Protein AF-A0A936G512-F1 (afdb_monomer_lite)

Secondary structure (DSSP, 8-state):
--B--HHHHHHHHHT-TT--GGGSHHHHHHHHTTT-EEEEEEETTTEEEEEEEEE-GGG-EEEE--S-EE-THHHHHHHHHHHHTT------

Structure (mmCIF, N/CA/C/O backbone):
data_AF-A0A936G512-F1
#
_entry.id   AF-A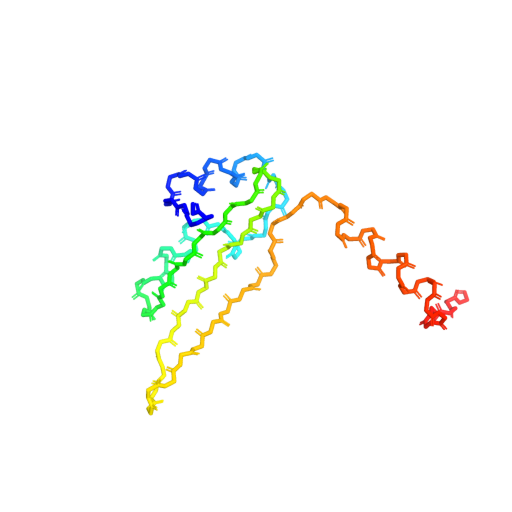0A936G512-F1
#
loop_
_atom_site.group_PDB
_atom_site.id
_atom_site.type_symbol
_atom_site.label_atom_id
_atom_site.label_alt_id
_atom_site.label_comp_id
_atom_site.label_asym_id
_atom_site.label_entity_id
_atom_site.label_seq_id
_atom_site.pdbx_PDB_ins_code
_atom_site.Cartn_x
_atom_site.Cartn_y
_atom_site.Cartn_z
_atom_site.occupancy
_atom_site.B_iso_or_equiv
_atom_site.auth_seq_id
_atom_site.auth_comp_id
_atom_site.auth_asym_id
_atom_site.auth_atom_id
_atom_site.pdbx_PDB_model_num
ATOM 1 N N . MET A 1 1 ? 7.918 15.849 -1.666 1.00 60.41 1 MET A N 1
ATOM 2 C CA . MET A 1 1 ? 7.329 14.857 -0.739 1.00 60.41 1 MET A CA 1
ATOM 3 C C . MET A 1 1 ? 7.291 13.529 -1.473 1.00 60.41 1 MET A C 1
ATOM 5 O O . MET A 1 1 ? 6.883 13.558 -2.623 1.00 60.41 1 MET A O 1
ATOM 9 N N . PRO A 1 2 ? 7.762 12.420 -0.880 1.00 85.44 2 PRO A N 1
ATOM 10 C CA . PRO A 1 2 ? 7.785 11.116 -1.549 1.00 85.44 2 PRO A CA 1
ATOM 11 C C . PRO A 1 2 ? 6.409 10.436 -1.600 1.00 85.44 2 PRO A C 1
ATOM 13 O O . PRO A 1 2 ? 6.279 9.420 -2.267 1.00 85.44 2 PRO A O 1
ATOM 16 N N . GLU A 1 3 ? 5.400 10.960 -0.890 1.00 96.12 3 GLU A N 1
ATOM 17 C CA . GLU A 1 3 ? 4.029 10.446 -0.959 1.00 96.12 3 GLU A CA 1
ATOM 18 C C . GLU A 1 3 ? 3.374 10.801 -2.293 1.00 96.12 3 GLU A C 1
ATOM 20 O O . GLU A 1 3 ? 3.433 11.953 -2.728 1.00 96.12 3 GLU A O 1
ATOM 25 N N . VAL A 1 4 ? 2.754 9.805 -2.924 1.00 97.31 4 VAL A N 1
ATOM 26 C CA . VAL A 1 4 ? 2.161 9.908 -4.260 1.00 97.31 4 VAL A CA 1
ATOM 27 C C . VAL A 1 4 ? 0.690 9.495 -4.263 1.00 97.31 4 VAL A C 1
ATOM 29 O O . VAL A 1 4 ? 0.219 8.779 -3.373 1.00 97.31 4 VAL A O 1
ATOM 32 N N . SER A 1 5 ? -0.050 9.941 -5.280 1.00 97.62 5 SER A N 1
ATOM 33 C CA . SER A 1 5 ? -1.454 9.563 -5.460 1.00 97.62 5 SER A CA 1
ATOM 34 C C . SER A 1 5 ? -1.606 8.089 -5.870 1.00 97.62 5 SER A C 1
ATOM 36 O O . SER A 1 5 ? -0.642 7.433 -6.262 1.00 97.62 5 SER A O 1
ATOM 38 N N . LEU A 1 6 ? -2.830 7.547 -5.807 1.00 97.75 6 LEU A N 1
ATOM 39 C CA . LEU A 1 6 ? -3.126 6.212 -6.352 1.00 97.75 6 LEU A CA 1
ATOM 40 C C . LEU A 1 6 ? -2.791 6.128 -7.849 1.00 97.75 6 LEU A C 1
ATOM 42 O O . LEU A 1 6 ? -2.248 5.123 -8.293 1.00 97.75 6 LEU A O 1
ATOM 46 N N . THR A 1 7 ? -3.090 7.180 -8.612 1.00 97.94 7 THR A N 1
ATOM 47 C CA . THR A 1 7 ? -2.807 7.232 -10.051 1.00 97.94 7 THR A CA 1
ATOM 48 C C . THR A 1 7 ? -1.308 7.154 -10.318 1.00 97.94 7 THR A C 1
ATOM 50 O O . THR A 1 7 ? -0.870 6.308 -11.093 1.00 97.94 7 THR A O 1
ATOM 53 N N . ASP A 1 8 ? -0.518 7.974 -9.624 1.00 97.19 8 ASP A N 1
ATOM 54 C CA . ASP A 1 8 ? 0.944 7.991 -9.769 1.00 97.19 8 ASP A CA 1
ATOM 55 C C . ASP A 1 8 ? 1.570 6.672 -9.299 1.00 97.19 8 ASP A C 1
ATOM 57 O O . ASP A 1 8 ? 2.515 6.167 -9.901 1.00 97.19 8 ASP A O 1
ATOM 61 N N . TRP A 1 9 ? 1.015 6.076 -8.242 1.00 97.44 9 TRP A N 1
ATOM 62 C CA . TRP A 1 9 ? 1.424 4.759 -7.772 1.00 97.44 9 TRP A CA 1
ATOM 63 C C . TRP A 1 9 ? 1.140 3.663 -8.797 1.00 97.44 9 TRP A C 1
ATOM 65 O O . TRP A 1 9 ? 2.004 2.834 -9.054 1.00 97.44 9 TRP A O 1
ATOM 75 N N . ASN A 1 10 ? -0.042 3.661 -9.411 1.00 96.94 10 ASN A N 1
ATOM 76 C CA . ASN A 1 10 ? -0.392 2.681 -10.436 1.00 96.94 10 ASN A CA 1
ATOM 77 C C . ASN A 1 10 ? 0.491 2.835 -11.680 1.00 96.94 10 ASN A C 1
ATOM 79 O O . ASN A 1 10 ? 0.898 1.828 -12.258 1.00 96.94 10 ASN A O 1
ATOM 83 N N . GLN A 1 11 ? 0.848 4.071 -12.045 1.00 96.12 11 GLN A N 1
ATOM 84 C CA . GLN A 1 11 ? 1.835 4.329 -13.091 1.00 96.12 11 GLN A CA 1
ATOM 85 C C . GLN A 1 11 ? 3.199 3.735 -12.714 1.00 96.12 11 GLN A C 1
ATOM 87 O O . GLN A 1 11 ? 3.755 2.959 -13.486 1.00 96.12 11 GLN A O 1
ATOM 92 N N . PHE A 1 12 ? 3.695 4.007 -11.505 1.00 95.19 12 PHE A N 1
ATOM 93 C CA . PHE A 1 12 ? 4.947 3.435 -11.002 1.00 95.19 12 PHE A CA 1
ATOM 94 C C . PHE A 1 12 ? 4.932 1.895 -10.989 1.00 95.19 12 PHE A C 1
ATOM 96 O O . PHE A 1 12 ? 5.889 1.256 -11.422 1.00 95.19 12 PHE A O 1
ATOM 103 N N . ILE A 1 13 ? 3.840 1.280 -10.531 1.00 95.12 13 ILE A N 1
ATOM 104 C CA . ILE A 1 13 ? 3.679 -0.179 -10.498 1.00 95.12 13 ILE A CA 1
ATOM 105 C C . ILE A 1 13 ? 3.647 -0.780 -11.906 1.00 95.12 13 ILE A C 1
ATOM 107 O O . ILE A 1 13 ? 4.170 -1.878 -12.096 1.00 95.12 13 ILE A O 1
ATOM 111 N N . SER A 1 14 ? 3.091 -0.076 -12.897 1.00 94.06 14 SER A N 1
ATOM 112 C CA . SER A 1 14 ? 3.052 -0.558 -14.284 1.00 94.06 14 SER A CA 1
ATOM 113 C C . SER A 1 14 ? 4.449 -0.764 -14.887 1.00 94.06 14 SER A C 1
ATOM 115 O O . SER A 1 14 ? 4.638 -1.680 -15.687 1.00 94.06 14 SER A O 1
ATOM 117 N N . ASP A 1 15 ? 5.442 -0.007 -14.412 1.00 92.06 15 ASP A N 1
ATOM 118 C CA . ASP A 1 15 ? 6.848 -0.142 -14.809 1.00 92.06 15 ASP A CA 1
ATOM 119 C C . ASP A 1 15 ? 7.576 -1.281 -14.055 1.00 92.06 15 ASP A C 1
ATOM 121 O O . ASP A 1 15 ? 8.692 -1.666 -14.407 1.00 92.06 15 ASP A O 1
ATOM 125 N N . HIS A 1 16 ? 6.938 -1.878 -13.040 1.00 89.44 16 HIS A N 1
ATOM 126 C CA . HIS A 1 16 ? 7.500 -2.910 -12.164 1.00 89.44 16 HIS A CA 1
ATOM 127 C C . HIS A 1 16 ? 6.713 -4.224 -12.271 1.00 89.44 16 HIS A C 1
ATOM 129 O O . HIS A 1 16 ? 5.985 -4.625 -11.363 1.00 89.44 16 HIS A O 1
ATOM 135 N N . SER A 1 17 ? 6.908 -4.945 -13.379 1.00 84.69 17 SER A N 1
ATOM 136 C CA . SER A 1 17 ? 6.207 -6.210 -13.690 1.00 84.69 17 SER A CA 1
ATOM 137 C C . SER A 1 17 ? 6.324 -7.319 -12.628 1.00 84.69 17 SER A C 1
ATOM 139 O O . SER A 1 17 ? 5.500 -8.231 -12.591 1.00 84.69 17 SER A O 1
ATOM 141 N N . ASN A 1 18 ? 7.327 -7.255 -11.750 1.00 86.75 18 ASN A N 1
ATOM 142 C CA . ASN A 1 18 ? 7.546 -8.189 -10.644 1.00 86.75 18 ASN A CA 1
ATOM 143 C C . ASN A 1 18 ? 6.993 -7.691 -9.294 1.00 86.75 18 ASN A C 1
ATOM 145 O O . ASN A 1 18 ? 7.277 -8.306 -8.260 1.00 86.75 18 ASN A O 1
ATOM 149 N N . ALA A 1 19 ? 6.245 -6.584 -9.270 1.00 91.25 19 ALA A N 1
ATOM 150 C CA . ALA A 1 19 ? 5.643 -6.065 -8.052 1.00 91.25 19 ALA A CA 1
ATOM 151 C C . ALA A 1 19 ? 4.689 -7.096 -7.431 1.00 91.25 19 ALA A C 1
ATOM 153 O O . ALA A 1 19 ? 3.883 -7.746 -8.098 1.00 91.25 19 ALA A O 1
ATOM 154 N N . HIS A 1 20 ? 4.782 -7.255 -6.113 1.00 93.00 20 HIS A N 1
ATOM 155 C CA . HIS A 1 20 ? 3.947 -8.205 -5.389 1.00 93.00 20 HIS A CA 1
ATOM 156 C C . HIS A 1 20 ? 2.486 -7.725 -5.351 1.00 93.00 20 HIS A C 1
ATOM 158 O O . HIS A 1 20 ? 2.239 -6.535 -5.189 1.00 93.00 20 HIS A O 1
ATOM 164 N N . LEU A 1 21 ? 1.506 -8.639 -5.376 1.00 94.75 21 LEU A N 1
ATOM 165 C CA . LEU A 1 21 ? 0.066 -8.307 -5.314 1.00 94.75 21 LEU A CA 1
ATOM 166 C C . LEU A 1 21 ? -0.294 -7.336 -4.168 1.00 94.75 21 LEU A C 1
ATOM 168 O O . LEU A 1 21 ? -1.138 -6.461 -4.315 1.00 94.75 21 LEU A O 1
ATOM 172 N N . LEU A 1 22 ? 0.377 -7.470 -3.020 1.00 96.12 22 LEU A N 1
ATOM 173 C CA . LEU A 1 22 ? 0.162 -6.625 -1.832 1.00 96.12 22 LEU A CA 1
ATOM 174 C C . LEU A 1 22 ? 0.597 -5.157 -2.023 1.00 96.12 22 LEU A C 1
ATOM 176 O O . LEU A 1 22 ? 0.231 -4.298 -1.219 1.00 96.12 22 LEU A O 1
ATOM 180 N N . GLN A 1 23 ? 1.376 -4.883 -3.066 1.00 96.81 23 GLN A N 1
ATOM 181 C CA . GLN A 1 23 ? 1.811 -3.551 -3.472 1.00 96.81 23 GLN A CA 1
ATOM 182 C C . GLN A 1 23 ? 0.917 -2.949 -4.565 1.00 96.81 23 GLN A C 1
ATOM 184 O O . GLN A 1 23 ? 1.078 -1.780 -4.888 1.00 96.81 23 GLN A O 1
ATOM 189 N N . MET A 1 24 ? -0.060 -3.688 -5.099 1.00 96.94 24 MET A N 1
ATOM 190 C CA . MET A 1 24 ? -0.995 -3.150 -6.093 1.00 96.94 24 MET A CA 1
ATOM 191 C C . MET A 1 24 ? -1.882 -2.064 -5.474 1.00 96.94 24 MET A C 1
ATOM 193 O O . MET A 1 24 ? -2.274 -2.160 -4.301 1.00 96.94 24 MET A O 1
ATOM 197 N N . GLY A 1 25 ? -2.216 -1.037 -6.256 1.00 97.25 25 GLY A N 1
ATOM 198 C CA . GLY A 1 25 ? -3.066 0.059 -5.794 1.00 97.25 25 GLY A CA 1
ATOM 199 C C . GLY A 1 25 ? -4.447 -0.429 -5.361 1.00 97.25 25 GLY A C 1
ATOM 200 O O . GLY A 1 25 ? -4.932 -0.040 -4.296 1.00 97.25 25 GLY A O 1
ATOM 201 N N . GLU A 1 26 ? -5.017 -1.368 -6.114 1.00 97.38 26 GLU A N 1
ATOM 202 C CA . GLU A 1 26 ? -6.305 -2.023 -5.869 1.00 97.38 26 GLU A CA 1
ATOM 203 C C . GLU A 1 26 ? -6.327 -2.760 -4.530 1.00 97.38 26 GLU A C 1
ATOM 205 O O . GLU A 1 26 ? -7.342 -2.758 -3.836 1.00 97.38 26 GLU A O 1
ATOM 210 N N . TRP A 1 27 ? -5.206 -3.363 -4.122 1.00 97.69 27 TRP A N 1
ATOM 211 C CA . TRP A 1 27 ? -5.104 -3.981 -2.801 1.00 97.69 27 TRP A CA 1
ATOM 212 C C . TRP A 1 27 ? -5.176 -2.933 -1.687 1.00 97.69 27 TRP A C 1
ATOM 214 O O . TRP A 1 27 ? -5.827 -3.157 -0.664 1.00 97.69 27 TRP A O 1
ATOM 224 N N . GLY A 1 28 ? -4.542 -1.777 -1.893 1.00 97.69 28 GLY A N 1
ATOM 225 C CA . GLY A 1 28 ? -4.627 -0.642 -0.980 1.00 97.69 28 GLY A CA 1
ATOM 226 C C . GLY A 1 28 ? -6.057 -0.128 -0.841 1.00 97.69 28 GLY A C 1
ATOM 227 O O . GLY A 1 28 ? -6.533 0.032 0.281 1.00 97.69 28 GLY A O 1
ATOM 228 N N . GLU A 1 29 ? -6.765 0.043 -1.958 1.00 98.06 29 GLU A N 1
ATOM 229 C CA . GLU A 1 29 ? -8.169 0.477 -1.972 1.00 98.06 29 GLU A CA 1
ATOM 230 C C . GLU A 1 29 ? -9.105 -0.561 -1.348 1.00 98.06 29 GLU A C 1
ATOM 232 O O . GLU A 1 29 ? -9.968 -0.217 -0.539 1.00 98.06 29 GLU A O 1
ATOM 237 N N . LEU A 1 30 ? -8.884 -1.849 -1.626 1.00 97.94 30 LEU A N 1
ATOM 238 C CA . LEU A 1 30 ? -9.602 -2.922 -0.951 1.00 97.94 30 LEU A CA 1
ATOM 239 C C . LEU A 1 30 ? -9.422 -2.795 0.561 1.00 97.94 30 LEU A C 1
ATOM 241 O O . LEU A 1 30 ? -10.406 -2.794 1.289 1.00 97.94 30 LEU A O 1
ATOM 245 N N . LYS A 1 31 ? -8.187 -2.663 1.055 1.00 97.31 31 LYS A N 1
ATOM 246 C CA . LYS A 1 31 ? -7.916 -2.563 2.497 1.00 97.31 31 LYS A CA 1
ATOM 247 C C . LYS A 1 31 ? -8.413 -1.261 3.111 1.00 97.31 31 LYS A C 1
ATOM 249 O O . LYS A 1 31 ? -8.803 -1.289 4.281 1.00 97.31 31 LYS A O 1
ATOM 254 N N . ASN A 1 32 ? -8.467 -0.178 2.341 1.00 97.81 32 ASN A N 1
ATOM 255 C CA . ASN A 1 32 ? -9.065 1.082 2.765 1.00 97.81 32 ASN A CA 1
ATOM 256 C C . ASN A 1 32 ? -10.515 0.882 3.234 1.00 97.81 32 ASN A C 1
ATOM 258 O O . ASN A 1 32 ? -10.882 1.280 4.339 1.00 97.81 32 ASN A O 1
ATOM 262 N N . ASN A 1 33 ? -11.291 0.103 2.476 1.00 97.50 33 ASN A N 1
ATOM 263 C CA . ASN A 1 33 ? -12.670 -0.255 2.826 1.00 97.50 33 ASN A CA 1
ATOM 264 C C . ASN A 1 33 ? -12.791 -1.122 4.100 1.00 97.50 33 ASN A C 1
ATOM 266 O O . ASN A 1 33 ? -13.879 -1.250 4.653 1.00 97.50 33 ASN A O 1
ATOM 270 N N . PHE A 1 34 ? -11.687 -1.689 4.604 1.00 96.56 34 PHE A N 1
ATOM 271 C CA . PHE A 1 34 ? -11.622 -2.463 5.854 1.00 96.56 34 PHE A CA 1
ATOM 272 C C . PHE A 1 34 ? -10.895 -1.709 6.983 1.00 96.56 34 PHE A C 1
ATOM 274 O O . PHE A 1 34 ? -10.330 -2.324 7.894 1.00 96.56 34 PHE A O 1
ATOM 281 N N . GLY A 1 35 ? -10.898 -0.374 6.935 1.00 96.19 35 GLY A N 1
ATOM 282 C CA . GLY A 1 35 ? -10.393 0.482 8.012 1.00 96.19 35 GLY A CA 1
ATOM 283 C C . GLY A 1 35 ? -8.870 0.604 8.070 1.00 96.19 35 GLY A C 1
ATOM 284 O O . GLY A 1 35 ? -8.326 1.007 9.101 1.00 96.19 35 GLY A O 1
ATOM 285 N N . TRP A 1 36 ? -8.177 0.244 6.990 1.00 98.00 36 TRP A N 1
ATOM 286 C CA . TRP A 1 36 ? -6.775 0.605 6.800 1.00 98.00 36 TRP A CA 1
ATOM 287 C C . TRP A 1 36 ? -6.679 1.952 6.082 1.00 98.00 36 TRP A C 1
ATOM 289 O O . TRP A 1 36 ? -7.607 2.369 5.413 1.00 98.00 36 TRP A O 1
ATOM 299 N N . LYS A 1 37 ? -5.547 2.636 6.198 1.00 98.00 37 LYS A N 1
ATOM 300 C CA . LYS A 1 37 ? -5.206 3.823 5.420 1.00 98.00 37 LYS A CA 1
ATOM 301 C C . LYS A 1 37 ? -3.977 3.489 4.574 1.00 98.00 37 LYS A C 1
ATOM 303 O O . LYS A 1 37 ? -2.899 3.335 5.156 1.00 98.00 37 LYS A O 1
ATOM 308 N N . PRO A 1 38 ? -4.108 3.353 3.247 1.00 98.00 38 PRO A N 1
ATOM 309 C CA . PRO A 1 38 ? -2.953 3.207 2.378 1.00 98.00 38 PRO A CA 1
ATOM 310 C C . PRO A 1 38 ? -2.196 4.537 2.282 1.00 98.00 38 PRO A C 1
ATOM 312 O O . PRO A 1 38 ? -2.792 5.595 2.100 1.00 98.00 38 PRO A O 1
ATOM 315 N N . VAL A 1 39 ? -0.875 4.471 2.401 1.00 97.62 39 VAL A N 1
ATOM 316 C CA . VAL A 1 39 ? 0.066 5.556 2.098 1.00 97.62 39 VAL A CA 1
ATOM 317 C C . VAL A 1 39 ? 1.077 4.993 1.114 1.00 97.62 39 VAL A C 1
ATOM 319 O O . VAL A 1 39 ? 1.599 3.899 1.327 1.00 97.62 39 VAL A O 1
ATOM 322 N N . ARG A 1 40 ? 1.322 5.708 0.019 1.00 97.62 40 ARG A N 1
ATOM 323 C CA . ARG A 1 40 ? 2.130 5.229 -1.107 1.00 97.62 40 ARG A CA 1
ATOM 324 C C . ARG A 1 40 ? 3.306 6.159 -1.281 1.00 97.62 40 ARG A C 1
ATOM 326 O O . ARG A 1 40 ? 3.107 7.363 -1.387 1.00 97.62 40 ARG A O 1
ATOM 333 N N . LEU A 1 41 ? 4.507 5.602 -1.271 1.00 96.75 41 LEU A N 1
ATOM 334 C CA . LEU A 1 41 ? 5.746 6.356 -1.380 1.00 96.75 41 LEU A CA 1
ATOM 335 C C . LEU A 1 41 ? 6.502 5.912 -2.626 1.00 96.75 41 LEU A C 1
ATOM 337 O O . LEU A 1 41 ? 6.641 4.710 -2.841 1.00 96.75 41 LEU A O 1
ATOM 341 N N . VAL A 1 42 ? 7.029 6.862 -3.393 1.00 95.12 42 VAL A N 1
ATOM 342 C CA . VAL A 1 42 ? 7.936 6.611 -4.520 1.00 95.12 42 VAL A CA 1
ATOM 343 C C . VAL A 1 42 ? 9.174 7.484 -4.360 1.00 95.12 42 VAL A C 1
ATOM 345 O O . VAL A 1 42 ? 9.084 8.679 -4.069 1.00 95.12 42 VAL A O 1
ATOM 348 N N . LEU A 1 43 ? 10.343 6.878 -4.545 1.00 91.94 43 LEU A N 1
ATOM 349 C CA . LEU A 1 43 ? 11.638 7.540 -4.523 1.00 91.94 43 LEU A CA 1
ATOM 350 C C . LEU A 1 43 ? 12.341 7.316 -5.862 1.00 91.94 43 LEU A C 1
ATOM 352 O O . LEU A 1 43 ? 12.580 6.177 -6.263 1.00 91.94 43 LEU A O 1
ATOM 356 N N . ASN A 1 44 ? 12.669 8.420 -6.537 1.00 88.31 44 ASN A N 1
ATOM 357 C CA . ASN A 1 44 ? 13.403 8.452 -7.807 1.00 88.31 44 ASN A CA 1
ATOM 358 C C . ASN A 1 44 ? 12.819 7.554 -8.917 1.00 88.31 44 ASN A C 1
ATOM 360 O O . ASN A 1 44 ? 13.542 7.180 -9.828 1.00 88.31 44 ASN A O 1
ATOM 364 N N . ASN A 1 45 ? 11.533 7.192 -8.838 1.00 86.75 45 ASN A N 1
ATOM 365 C CA . ASN A 1 45 ? 10.863 6.227 -9.721 1.00 86.75 45 ASN A CA 1
ATOM 366 C C . ASN A 1 45 ? 11.509 4.824 -9.779 1.00 86.75 45 ASN A C 1
ATOM 368 O O . ASN A 1 45 ? 11.148 4.028 -10.638 1.00 86.75 45 ASN A O 1
ATOM 372 N N . GLU A 1 46 ? 12.408 4.489 -8.852 1.00 87.62 46 GLU A N 1
ATOM 373 C CA . GLU A 1 46 ? 13.110 3.193 -8.816 1.00 87.62 46 GLU A CA 1
ATOM 374 C C . GLU A 1 46 ? 12.693 2.321 -7.629 1.00 87.62 46 GLU A C 1
ATOM 376 O O . GLU A 1 46 ? 12.805 1.094 -7.668 1.00 87.62 46 GLU A O 1
ATOM 381 N N . VAL A 1 47 ? 12.254 2.956 -6.540 1.00 91.56 47 VAL A N 1
ATOM 382 C CA . VAL A 1 47 ? 11.884 2.282 -5.296 1.00 91.56 47 VAL A CA 1
ATOM 383 C C . VAL A 1 47 ? 10.575 2.860 -4.794 1.00 91.56 47 VAL A C 1
ATOM 385 O O . VAL A 1 47 ? 10.375 4.075 -4.795 1.00 91.56 47 VAL A O 1
ATOM 388 N N . GLY A 1 48 ? 9.687 1.995 -4.325 1.00 94.31 48 GLY A N 1
ATOM 389 C CA . GLY A 1 48 ? 8.402 2.406 -3.801 1.00 94.31 48 GLY A CA 1
ATOM 390 C C . GLY A 1 48 ? 7.813 1.424 -2.801 1.00 94.31 48 GLY A C 1
ATOM 391 O O . GLY A 1 48 ? 8.146 0.239 -2.765 1.00 94.31 48 GLY A O 1
ATOM 392 N N . ALA A 1 49 ? 6.917 1.927 -1.960 1.00 96.12 49 ALA A N 1
ATOM 393 C CA . ALA A 1 49 ? 6.178 1.097 -1.024 1.00 96.12 49 ALA A CA 1
ATOM 394 C C . ALA A 1 49 ? 4.772 1.641 -0.760 1.00 96.12 49 ALA A C 1
ATOM 396 O O . ALA A 1 49 ? 4.583 2.819 -0.456 1.00 96.12 49 ALA A O 1
ATOM 397 N N . GLN A 1 50 ? 3.801 0.736 -0.780 1.00 97.50 50 GLN A N 1
ATOM 398 C CA . GLN A 1 50 ? 2.478 0.896 -0.206 1.00 97.50 50 GLN A CA 1
ATOM 399 C C . GLN A 1 50 ? 2.502 0.387 1.239 1.00 97.50 50 GLN A C 1
ATOM 401 O O . GLN A 1 50 ? 2.715 -0.803 1.501 1.00 97.50 50 GLN A O 1
ATOM 406 N N . ILE A 1 51 ? 2.277 1.307 2.173 1.00 97.50 51 ILE A N 1
ATOM 407 C CA . ILE A 1 51 ? 2.184 1.061 3.610 1.00 97.50 51 ILE A CA 1
ATOM 408 C C . ILE A 1 51 ? 0.714 1.141 4.011 1.00 97.50 51 ILE A C 1
ATOM 410 O O . ILE A 1 51 ? 0.026 2.114 3.708 1.00 97.50 51 ILE A O 1
ATOM 414 N N . LEU A 1 52 ? 0.226 0.125 4.713 1.00 98.12 52 LEU A N 1
ATOM 415 C CA . LEU A 1 52 ? -1.129 0.085 5.247 1.00 98.12 52 LEU A CA 1
ATOM 416 C C . LEU A 1 52 ? -1.093 0.450 6.728 1.00 98.12 52 LEU A C 1
ATOM 418 O O . LEU A 1 52 ? -0.550 -0.295 7.544 1.00 98.12 52 LEU A O 1
ATOM 422 N N . PHE A 1 53 ? -1.697 1.579 7.083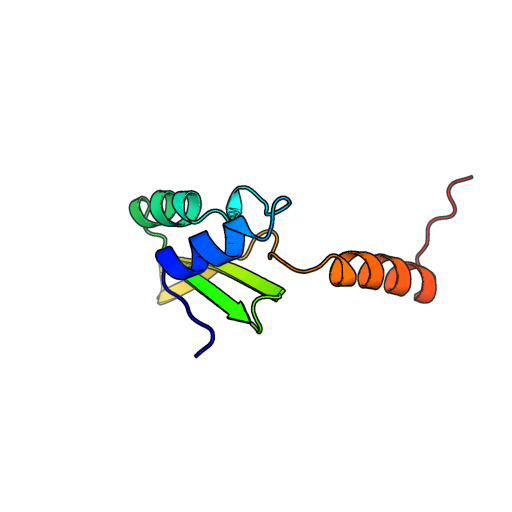 1.00 98.12 53 PHE A N 1
ATOM 423 C CA . PHE A 1 53 ? -1.827 2.010 8.470 1.00 98.12 53 PHE A CA 1
ATOM 424 C C . PHE A 1 53 ? -3.186 1.632 9.045 1.00 98.12 53 PHE A C 1
ATOM 426 O O . PHE A 1 53 ? -4.203 1.801 8.386 1.00 98.12 53 PHE A O 1
ATOM 433 N N . ARG A 1 54 ? -3.243 1.174 10.293 1.00 97.06 54 ARG A N 1
ATOM 434 C CA . ARG A 1 54 ? -4.508 0.933 10.997 1.00 97.06 54 ARG A CA 1
ATOM 435 C C . ARG A 1 54 ? -4.423 1.435 12.424 1.00 97.06 54 ARG A C 1
ATOM 437 O O . ARG A 1 54 ? -3.476 1.124 13.143 1.00 97.06 54 ARG A O 1
ATOM 444 N N . ARG A 1 55 ? -5.433 2.198 12.840 1.00 96.50 55 ARG A N 1
ATOM 445 C CA . ARG A 1 55 ? -5.579 2.614 14.237 1.00 96.50 55 ARG A CA 1
ATOM 446 C C . ARG A 1 55 ? -6.042 1.431 15.078 1.00 96.50 55 ARG A C 1
ATOM 448 O O . ARG A 1 55 ? -6.944 0.694 14.681 1.00 96.50 55 ARG A O 1
ATOM 455 N N . LEU A 1 56 ? -5.411 1.267 16.229 1.00 94.94 56 LEU A N 1
ATOM 456 C CA . LEU A 1 56 ? -5.723 0.256 17.227 1.00 94.94 56 LEU A CA 1
ATOM 457 C C . LEU A 1 56 ? -6.318 0.934 18.474 1.00 94.94 56 LEU A C 1
ATOM 459 O O . LEU A 1 56 ? -6.180 2.151 18.643 1.00 94.94 56 LEU A O 1
ATOM 463 N N . PRO A 1 57 ? -6.982 0.171 19.361 1.00 94.56 57 PRO A N 1
ATOM 464 C CA . PRO A 1 57 ? -7.383 0.676 20.669 1.00 94.56 57 PRO A CA 1
ATOM 465 C C . PRO A 1 57 ? -6.198 1.279 21.438 1.00 94.56 57 PRO A C 1
ATOM 467 O O . PRO A 1 57 ? -5.040 0.958 21.171 1.00 94.56 57 PRO A O 1
ATOM 470 N N . LEU A 1 58 ? -6.500 2.139 22.415 1.00 94.31 58 LEU A N 1
ATOM 471 C CA . LEU A 1 58 ? -5.507 2.827 23.259 1.00 94.31 58 LEU A CA 1
ATOM 472 C C . LEU A 1 58 ? -4.626 3.848 22.511 1.00 94.31 58 LEU A C 1
ATOM 474 O O . LEU A 1 58 ? -3.547 4.198 22.976 1.00 94.31 58 LEU A O 1
ATOM 478 N N . GLY A 1 59 ? -5.081 4.345 21.357 1.00 93.50 59 GLY A N 1
ATOM 479 C CA . GLY A 1 59 ? -4.385 5.398 20.605 1.00 93.50 59 GLY A CA 1
ATOM 480 C C . GLY A 1 59 ? -3.166 4.919 19.810 1.00 93.50 59 GLY A C 1
ATOM 481 O O . GLY A 1 59 ? -2.432 5.740 19.265 1.00 93.50 59 GLY A O 1
ATOM 482 N N . LEU A 1 60 ? -2.951 3.605 19.709 1.00 96.56 60 LEU A N 1
ATOM 483 C CA . LEU A 1 60 ? -1.847 3.023 18.948 1.00 96.56 60 LEU A CA 1
ATOM 484 C C . LEU A 1 60 ? -2.145 3.006 17.440 1.00 96.56 60 LEU A C 1
ATOM 486 O O . LEU A 1 60 ? -3.299 2.993 17.008 1.00 96.56 60 LEU A O 1
ATOM 490 N N . THR A 1 61 ? -1.097 2.973 16.614 1.00 97.06 61 THR A N 1
ATOM 491 C CA . THR A 1 61 ? -1.213 2.826 15.153 1.00 97.06 61 THR A CA 1
ATOM 492 C C . THR A 1 61 ? -0.235 1.769 14.654 1.00 97.06 61 THR A C 1
ATOM 494 O O . THR A 1 61 ? 0.959 1.848 14.925 1.00 97.06 61 THR A O 1
ATOM 497 N N . LEU A 1 62 ? -0.746 0.789 13.910 1.00 96.69 62 LEU A N 1
ATOM 498 C CA . LEU A 1 62 ? 0.045 -0.235 13.232 1.00 96.69 62 LEU A CA 1
ATOM 499 C C . LEU A 1 62 ? 0.336 0.211 11.800 1.00 96.69 62 LEU A C 1
ATOM 501 O O . LEU A 1 62 ? -0.597 0.544 11.076 1.00 96.69 62 LEU A O 1
ATOM 505 N N . GLY A 1 63 ? 1.602 0.174 11.387 1.00 96.75 63 GLY A N 1
ATOM 506 C CA . GLY A 1 63 ? 2.011 0.301 9.988 1.00 96.75 63 GLY A CA 1
ATOM 507 C C . GLY A 1 63 ? 2.477 -1.047 9.446 1.00 96.75 63 GLY A C 1
ATOM 508 O O . GLY A 1 63 ? 3.335 -1.690 10.048 1.00 96.75 63 GLY A O 1
ATOM 509 N N . TYR A 1 64 ? 1.916 -1.483 8.321 1.00 95.00 64 TYR A N 1
ATOM 510 C CA . TYR A 1 64 ? 2.260 -2.741 7.663 1.00 95.00 64 TYR A CA 1
ATOM 511 C C . TYR A 1 64 ? 2.779 -2.482 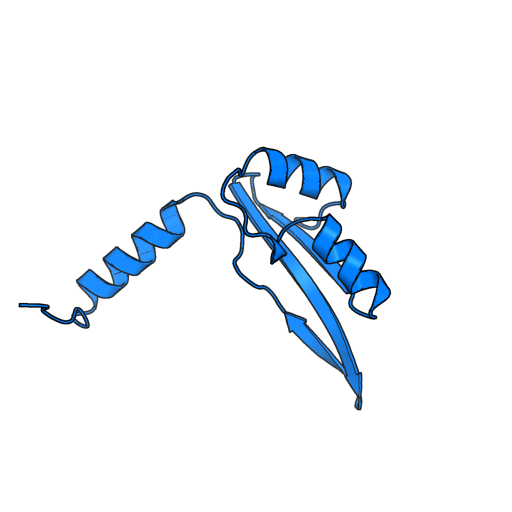6.244 1.00 95.00 64 TYR A C 1
ATOM 513 O O . TYR A 1 64 ? 2.054 -1.941 5.413 1.00 95.00 64 TYR A O 1
ATOM 521 N N . MET A 1 65 ? 4.028 -2.874 5.967 1.00 94.00 65 MET A N 1
ATOM 522 C CA . MET A 1 65 ? 4.714 -2.643 4.686 1.00 94.00 65 MET A CA 1
ATOM 523 C C . MET A 1 65 ? 5.259 -3.961 4.107 1.00 94.00 65 MET A C 1
ATOM 525 O O . MET A 1 65 ? 6.433 -4.292 4.291 1.00 94.00 65 MET A O 1
ATOM 529 N N . PRO A 1 66 ? 4.419 -4.767 3.442 1.00 87.44 66 PRO A N 1
ATOM 530 C CA . PRO A 1 66 ? 4.852 -6.050 2.906 1.00 87.44 66 PRO A CA 1
ATOM 531 C C . PRO A 1 66 ? 5.526 -5.910 1.543 1.00 87.44 66 PRO A C 1
ATOM 533 O O . PRO A 1 66 ? 4.908 -5.396 0.619 1.00 87.44 66 PRO A O 1
ATOM 536 N N . LYS A 1 67 ? 6.717 -6.500 1.375 1.00 89.38 67 LYS A N 1
ATOM 537 C CA . LYS A 1 67 ? 7.353 -6.709 0.057 1.00 89.38 67 LYS A CA 1
ATOM 538 C C . LYS A 1 67 ? 7.486 -5.398 -0.750 1.00 89.38 67 LYS A C 1
ATOM 540 O O . LYS A 1 67 ? 6.823 -5.276 -1.775 1.00 89.38 67 LYS A O 1
ATOM 545 N N . PRO A 1 68 ? 8.285 -4.419 -0.283 1.00 90.12 68 PRO A N 1
ATOM 546 C CA . PRO A 1 68 ? 8.468 -3.159 -1.003 1.00 90.12 68 PRO A CA 1
ATOM 547 C C . PRO A 1 68 ? 8.951 -3.406 -2.437 1.00 90.12 68 PRO A C 1
ATOM 549 O O . PRO A 1 68 ? 9.618 -4.404 -2.718 1.00 90.12 68 PRO A O 1
ATOM 552 N N . VAL A 1 69 ? 8.588 -2.498 -3.335 1.00 90.50 69 VAL A N 1
ATOM 553 C CA . VAL A 1 69 ? 8.961 -2.545 -4.747 1.00 90.50 69 VAL A CA 1
ATOM 554 C C . VAL A 1 69 ? 10.299 -1.840 -4.904 1.00 90.50 69 VAL A C 1
ATOM 556 O O . VAL A 1 69 ? 10.474 -0.715 -4.446 1.00 90.50 69 VAL A O 1
ATOM 559 N N . GLY A 1 70 ? 11.258 -2.497 -5.538 1.00 84.75 70 GLY A N 1
ATOM 560 C CA . GLY A 1 70 ? 12.546 -1.894 -5.844 1.00 84.75 70 GLY A CA 1
ATOM 561 C C . GLY A 1 70 ? 13.217 -2.607 -7.003 1.00 84.75 70 GLY A C 1
ATOM 562 O O . GLY A 1 70 ? 12.894 -3.760 -7.314 1.00 84.75 70 GLY A O 1
ATOM 563 N N . SER A 1 71 ? 14.174 -1.924 -7.622 1.00 64.25 71 SER A N 1
ATOM 564 C CA . SER A 1 71 ? 15.099 -2.549 -8.561 1.00 64.25 71 SER A CA 1
ATOM 565 C C . SER A 1 71 ? 15.839 -3.717 -7.879 1.00 64.25 71 SER A C 1
ATOM 567 O O . SER A 1 71 ? 16.095 -3.711 -6.671 1.00 64.25 71 SER A O 1
ATOM 569 N N . LYS A 1 72 ? 16.162 -4.765 -8.654 1.00 56.53 72 LYS A N 1
ATOM 570 C CA . LYS A 1 72 ? 16.765 -6.049 -8.213 1.00 56.53 72 LYS A CA 1
ATOM 571 C C . LYS A 1 72 ? 17.981 -5.932 -7.276 1.00 56.53 72 LYS A C 1
ATOM 573 O O . LYS A 1 72 ? 18.319 -6.901 -6.599 1.00 56.53 72 LYS A O 1
ATOM 578 N N . GLN A 1 73 ? 18.595 -4.757 -7.188 1.00 51.41 73 GLN A N 1
ATOM 579 C CA . GLN A 1 73 ? 19.802 -4.482 -6.418 1.00 51.41 73 GLN A CA 1
ATOM 580 C C . GLN A 1 73 ? 19.660 -4.754 -4.907 1.00 51.41 73 GLN A C 1
ATOM 582 O O . GLN A 1 73 ? 20.643 -5.087 -4.247 1.00 51.41 73 GLN A O 1
ATOM 587 N N . TRP A 1 74 ? 18.444 -4.697 -4.349 1.00 51.38 74 TRP A N 1
ATOM 588 C CA . TRP A 1 74 ? 18.207 -5.058 -2.941 1.00 51.38 74 TRP A CA 1
ATOM 589 C C . TRP A 1 74 ? 18.261 -6.568 -2.664 1.00 51.38 74 TRP A C 1
ATOM 591 O O . TRP A 1 74 ? 18.661 -6.966 -1.570 1.00 51.38 74 TRP A O 1
ATOM 601 N N . ALA A 1 75 ? 17.899 -7.416 -3.633 1.00 51.75 75 ALA A N 1
ATOM 602 C CA . ALA A 1 75 ? 18.000 -8.869 -3.473 1.00 51.75 75 ALA A CA 1
ATOM 603 C C . ALA A 1 75 ? 19.471 -9.315 -3.502 1.00 51.75 75 ALA A C 1
ATOM 605 O O . ALA A 1 75 ? 19.922 -10.047 -2.622 1.00 51.75 75 ALA A O 1
ATOM 606 N N . GLU A 1 76 ? 20.247 -8.763 -4.436 1.00 52.81 76 GLU A N 1
ATOM 607 C CA . GLU A 1 76 ? 21.676 -9.058 -4.594 1.00 52.81 76 GLU A CA 1
ATOM 608 C C . GLU A 1 76 ? 22.508 -8.603 -3.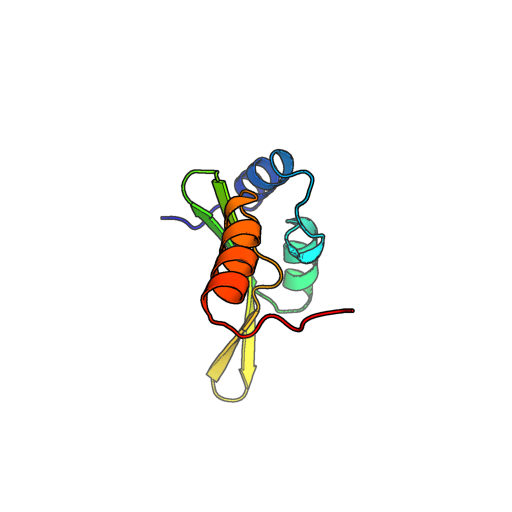384 1.00 52.81 76 GLU A C 1
ATOM 610 O O . GLU A 1 76 ? 23.442 -9.293 -2.973 1.00 52.81 76 GLU A O 1
ATOM 615 N N . GLY A 1 77 ? 22.143 -7.479 -2.757 1.00 54.06 77 GLY A N 1
ATOM 616 C CA . GLY A 1 77 ? 22.801 -6.994 -1.543 1.00 54.06 77 GLY A CA 1
ATOM 617 C C . GLY A 1 77 ? 22.609 -7.913 -0.333 1.00 54.06 77 GLY A C 1
ATOM 618 O O . GLY A 1 77 ? 23.529 -8.051 0.471 1.00 54.06 77 GLY A O 1
ATOM 619 N N . SER A 1 78 ? 21.451 -8.575 -0.212 1.00 58.16 78 SER A N 1
ATOM 620 C CA . SER A 1 78 ? 21.187 -9.512 0.888 1.00 58.16 78 SER A CA 1
ATOM 621 C C . SER A 1 78 ? 21.986 -10.808 0.751 1.00 58.16 78 SER A C 1
ATOM 623 O O . SER A 1 78 ? 22.618 -11.229 1.718 1.00 58.16 78 SER A O 1
ATOM 625 N N . ASP A 1 79 ? 22.075 -11.366 -0.458 1.00 59.03 79 ASP A N 1
ATOM 626 C CA . ASP A 1 79 ? 22.882 -12.559 -0.726 1.00 59.03 79 ASP A CA 1
ATOM 627 C C . ASP A 1 79 ? 24.378 -12.271 -0.559 1.00 59.03 79 ASP A C 1
ATOM 629 O O . ASP A 1 79 ? 25.092 -13.046 0.076 1.00 59.03 79 ASP A O 1
ATOM 633 N N . GLN A 1 80 ? 24.861 -11.119 -1.038 1.00 58.69 80 GLN A N 1
ATOM 634 C CA . GLN A 1 80 ? 26.252 -10.708 -0.825 1.00 58.69 80 GLN A CA 1
ATOM 635 C C . GLN A 1 80 ? 26.559 -10.409 0.646 1.00 58.69 80 GLN A C 1
ATOM 637 O O . GLN A 1 80 ? 27.642 -10.741 1.125 1.00 58.69 80 GLN A O 1
ATOM 642 N N . PHE A 1 81 ? 25.636 -9.798 1.390 1.00 62.66 81 PHE 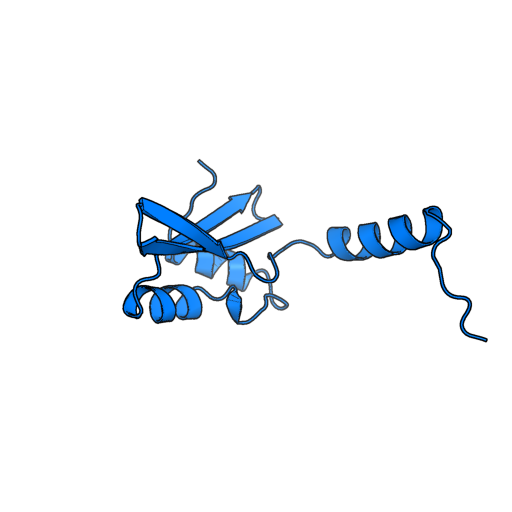A N 1
ATOM 643 C CA . PHE A 1 81 ? 25.804 -9.563 2.823 1.00 62.66 81 PHE A CA 1
ATOM 644 C C . PHE A 1 81 ? 25.853 -10.881 3.607 1.00 62.66 81 PHE A C 1
ATOM 646 O O . PHE A 1 81 ? 26.725 -11.057 4.458 1.00 62.66 81 PHE A O 1
ATOM 653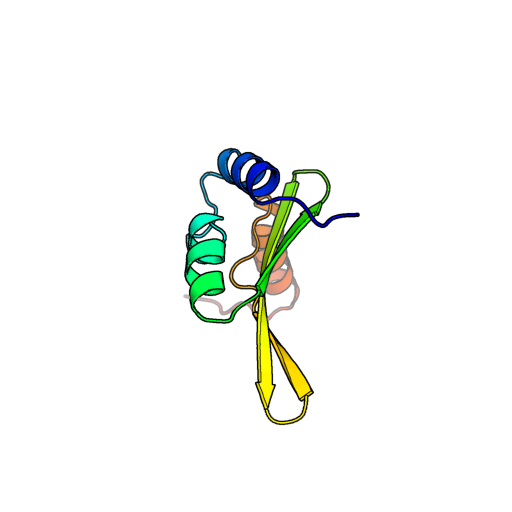 N N . LEU A 1 82 ? 24.977 -11.838 3.294 1.00 60.38 82 LEU A N 1
ATOM 654 C CA . LEU A 1 82 ? 24.967 -13.173 3.902 1.00 60.38 82 LEU A CA 1
ATOM 655 C C . LEU A 1 82 ? 26.225 -13.977 3.536 1.00 60.38 82 LEU A C 1
ATOM 657 O O . LEU A 1 82 ? 26.838 -14.593 4.407 1.00 60.38 82 LEU A O 1
ATOM 661 N N . ALA A 1 83 ? 26.676 -13.890 2.282 1.00 62.19 83 ALA A N 1
ATOM 662 C CA . ALA A 1 83 ? 27.921 -14.506 1.828 1.00 62.19 83 ALA A CA 1
ATOM 663 C C . ALA A 1 83 ? 29.159 -13.906 2.519 1.00 62.19 83 ALA A C 1
ATOM 665 O O . ALA A 1 83 ? 30.104 -14.626 2.835 1.00 62.19 83 ALA A O 1
ATOM 666 N N . ARG A 1 84 ? 29.159 -12.595 2.796 1.00 58.91 84 ARG A N 1
ATOM 667 C CA . ARG A 1 84 ? 30.268 -11.895 3.471 1.00 58.91 84 ARG A CA 1
ATOM 668 C C . ARG A 1 84 ? 30.241 -12.004 4.996 1.00 58.91 84 ARG A C 1
ATOM 670 O O . ARG A 1 84 ? 31.279 -11.809 5.618 1.00 58.91 84 ARG A O 1
ATOM 677 N N . SER A 1 85 ? 29.090 -12.293 5.599 1.00 67.44 85 SER A N 1
ATOM 678 C CA . SER A 1 85 ? 28.922 -12.378 7.060 1.00 67.44 85 SER A CA 1
ATOM 679 C C . SER A 1 85 ? 29.244 -13.758 7.643 1.00 67.44 85 SER A C 1
ATOM 681 O O . SER A 1 85 ? 29.161 -13.933 8.855 1.00 67.44 85 SER A O 1
ATOM 683 N N . GLY A 1 86 ? 29.652 -14.728 6.814 1.00 58.03 86 GLY A N 1
ATOM 684 C CA . GLY A 1 86 ? 30.094 -16.051 7.273 1.00 58.03 86 GLY A CA 1
ATOM 685 C C . GLY A 1 86 ? 28.967 -16.969 7.766 1.00 58.03 86 GLY A C 1
ATOM 686 O O . GLY A 1 86 ? 29.246 -18.037 8.296 1.00 58.03 86 GLY A O 1
ATOM 687 N N . PHE A 1 87 ? 27.702 -16.583 7.571 1.00 63.53 87 PHE A N 1
ATOM 688 C CA . PHE A 1 87 ? 26.515 -17.362 7.956 1.00 63.53 87 PHE A CA 1
ATOM 689 C C . PHE A 1 87 ? 25.984 -18.278 6.835 1.00 63.53 87 PHE A C 1
ATOM 691 O O . PHE A 1 87 ? 24.896 -18.844 6.953 1.00 63.53 87 PHE A O 1
ATOM 698 N N . GLY A 1 88 ? 26.727 -18.432 5.735 1.00 50.25 88 GLY A N 1
ATOM 699 C CA . GLY A 1 88 ? 26.352 -19.307 4.626 1.00 50.25 88 GLY A CA 1
ATOM 700 C C . GLY A 1 88 ? 26.430 -20.784 5.017 1.00 50.25 88 GLY A C 1
ATOM 701 O O . GLY A 1 88 ? 27.520 -21.330 5.155 1.00 50.25 88 GLY A O 1
ATOM 702 N N . LEU A 1 89 ? 25.274 -21.437 5.165 1.00 56.53 89 LEU A N 1
ATOM 703 C CA . LEU A 1 89 ? 25.164 -22.896 5.217 1.00 56.53 89 LEU A CA 1
ATOM 704 C C . LEU A 1 89 ? 25.814 -23.497 3.962 1.00 56.53 89 LEU A C 1
ATOM 706 O O . LEU A 1 89 ? 25.301 -23.319 2.856 1.00 56.53 89 LEU A O 1
ATOM 710 N N . GLN A 1 90 ? 26.913 -24.235 4.141 1.00 45.03 90 GLN A N 1
ATOM 711 C CA . GLN A 1 90 ? 27.371 -25.208 3.152 1.00 45.03 90 GLN A CA 1
ATOM 712 C C . GLN A 1 90 ? 26.258 -26.246 2.986 1.00 45.03 90 GLN A C 1
ATOM 714 O O . GLN A 1 90 ? 26.006 -27.049 3.882 1.00 45.03 90 GLN A O 1
ATOM 719 N N . LYS A 1 91 ? 25.550 -26.189 1.858 1.00 49.44 91 LYS A N 1
ATOM 720 C CA . LYS A 1 91 ? 24.832 -27.355 1.353 1.00 49.44 91 LYS A CA 1
ATOM 721 C C . LYS A 1 91 ? 25.846 -28.177 0.566 1.00 49.44 91 LYS A C 1
ATOM 723 O O . LYS A 1 91 ? 26.430 -27.651 -0.380 1.00 49.44 91 LYS A O 1
ATOM 728 N N . GLU A 1 92 ? 26.086 -29.391 1.050 1.00 48.09 92 GLU A N 1
ATOM 729 C CA . GLU A 1 92 ? 26.825 -30.456 0.359 1.00 48.09 92 GLU A CA 1
ATOM 730 C C . GLU A 1 92 ? 26.205 -30.786 -1.006 1.00 48.09 92 GLU A C 1
ATOM 732 O O . GLU A 1 92 ? 24.960 -30.670 -1.138 1.00 48.09 92 GLU A O 1
#

Sequence (92 aa):
MPEVSLTDWNQFISDHSNAHLLQMGEWGELKNNFGWKPVRLVLNNEVGAQILFRRLPLGLTLGYMPKPVGSKQWAEGSDQFLARSGFGLQKE

Foldseek 3Di:
DQWDDLVVQQVLVVVQPPADPCSHSVVQVVVVVVQWHWTKGDDPSFWIWTWTWHADPPRDIDIDTPDTGHDCVVVVVVVVVCVVVPVDDDDD

pLDDT: mean 85.18, std 17.07, range [45.03, 98.12]

Radius of gyration: 16.39 Å; chains: 1; bounding box: 43×45×38 Å